Protein AF-A0AAQ3LCR3-F1 (afdb_monomer_lite)

Foldseek 3Di:
DDDDPVVVVVVVVVVVVVVVVVVVVVVVVVVVVVVVVVVVVVVVVVVVVVVVVVVVVVVVVVVVVVVVVVVVVVCVVDVVVVVVCCCVPVVDDPPPDDDDDDDDD

pLDDT: mean 73.18, std 14.35, range [48.88, 97.19]

Organism: NCBI:txid3080537

Secondary structure (DSSP, 8-state):
-PPPTHHHHHHHHHHHHHHHHHHHHHHHHHHHHHHHHHHHHHHHHHHHHHHHHHHHHHHHHHHHHHHHHHHHHHHHH-HHHHHHHHHHHT----TT---------

Sequence (105 aa):
MDIPETSRINQRTIYRAVLGVLAFIFIGVCILFAIALSNTWREYQAFEDREATYRQKLADLRAEKAQREAYLRKLLDDPEFLDRVVRERLGYSREDEIIFKFESD

Radius of gyration: 41.33 Å; chains: 1; bounding box: 51×49×126 Å

Structure (mmCIF, N/CA/C/O backbone):
data_AF-A0AAQ3LCR3-F1
#
_entry.id   AF-A0AAQ3LCR3-F1
#
loop_
_atom_site.group_PDB
_atom_site.id
_atom_site.type_symbol
_atom_site.label_atom_id
_atom_site.label_alt_id
_atom_site.label_comp_id
_atom_site.label_asym_id
_atom_site.label_entity_id
_atom_site.label_seq_id
_atom_site.pdbx_PDB_ins_code
_atom_site.Cartn_x
_atom_site.Cartn_y
_atom_site.Cartn_z
_atom_site.occupancy
_atom_site.B_iso_or_equiv
_atom_site.auth_seq_id
_atom_site.auth_comp_id
_atom_site.auth_asym_id
_atom_site.auth_atom_id
_atom_site.pdbx_PDB_model_num
ATOM 1 N N . MET A 1 1 ? 23.092 19.870 -69.780 1.00 54.75 1 MET A N 1
ATOM 2 C CA . MET A 1 1 ? 24.041 19.631 -68.676 1.00 54.75 1 MET A CA 1
ATOM 3 C C . MET A 1 1 ? 23.385 18.599 -67.783 1.00 54.75 1 MET A C 1
ATOM 5 O O . MET A 1 1 ? 22.450 18.938 -67.071 1.00 54.75 1 MET A O 1
ATOM 9 N N . ASP A 1 2 ? 23.743 17.332 -67.987 1.00 58.88 2 ASP A N 1
ATOM 10 C CA . ASP A 1 2 ? 23.114 16.184 -67.329 1.00 58.88 2 ASP A CA 1
ATOM 11 C C . ASP A 1 2 ? 23.527 16.141 -65.856 1.00 58.88 2 ASP A C 1
ATOM 13 O O . ASP A 1 2 ? 24.714 16.223 -65.534 1.00 58.88 2 ASP A O 1
ATOM 17 N N . ILE A 1 3 ? 22.547 16.075 -64.957 1.00 67.00 3 ILE A N 1
ATOM 18 C CA . ILE A 1 3 ? 22.791 15.993 -63.516 1.00 67.00 3 ILE A CA 1
ATOM 19 C C . ILE A 1 3 ? 22.988 14.507 -63.191 1.00 67.00 3 ILE A C 1
ATOM 21 O O . ILE A 1 3 ? 22.098 13.712 -63.496 1.00 67.00 3 ILE A O 1
ATOM 25 N N . PRO A 1 4 ? 24.115 14.099 -62.582 1.00 60.91 4 PRO A N 1
ATOM 26 C CA . PRO A 1 4 ? 24.448 12.688 -62.445 1.00 60.91 4 PRO A CA 1
ATOM 27 C C . PRO A 1 4 ? 23.416 11.923 -61.600 1.00 60.91 4 PRO A C 1
ATOM 29 O O . PRO A 1 4 ? 23.032 12.318 -60.493 1.00 60.91 4 PRO A O 1
ATOM 32 N N . GLU A 1 5 ? 23.010 10.773 -62.139 1.00 61.88 5 GLU A N 1
ATOM 33 C CA . GLU A 1 5 ? 21.994 9.836 -61.635 1.00 61.88 5 GLU A CA 1
ATOM 34 C C . GLU A 1 5 ? 22.304 9.272 -60.228 1.00 61.88 5 GLU A C 1
ATOM 36 O O . GLU A 1 5 ? 21.427 8.778 -59.516 1.00 61.88 5 GLU A O 1
ATOM 41 N N . THR A 1 6 ? 23.551 9.427 -59.777 1.00 61.53 6 THR A N 1
ATOM 42 C CA . THR A 1 6 ? 24.079 8.958 -58.487 1.00 61.53 6 THR A CA 1
ATOM 43 C C . THR A 1 6 ? 23.422 9.625 -57.273 1.00 61.53 6 THR A C 1
ATOM 45 O O . THR A 1 6 ? 23.329 9.017 -56.205 1.00 61.53 6 THR A O 1
ATOM 48 N N . SER A 1 7 ? 22.892 10.843 -57.428 1.00 60.62 7 SER A N 1
ATOM 49 C CA . SER A 1 7 ? 22.202 11.562 -56.346 1.00 60.62 7 SER A CA 1
ATOM 50 C C . SER A 1 7 ? 20.855 10.929 -55.958 1.00 60.62 7 SER A C 1
ATOM 52 O O . SER A 1 7 ? 20.482 10.941 -54.782 1.00 60.62 7 SER A O 1
ATOM 54 N N . ARG A 1 8 ? 20.142 10.306 -56.910 1.00 59.97 8 ARG A N 1
ATOM 55 C CA . ARG A 1 8 ? 18.807 9.712 -56.686 1.00 59.97 8 ARG A CA 1
ATOM 56 C C . ARG A 1 8 ? 18.874 8.387 -55.924 1.00 59.97 8 ARG A C 1
ATOM 58 O O . ARG A 1 8 ? 17.980 8.086 -55.130 1.00 59.97 8 ARG A O 1
ATOM 65 N N . ILE A 1 9 ? 19.936 7.606 -56.144 1.00 65.12 9 ILE A N 1
ATOM 66 C CA . ILE A 1 9 ? 20.162 6.320 -55.463 1.00 65.12 9 ILE A CA 1
ATOM 67 C C . ILE A 1 9 ? 20.484 6.560 -53.981 1.00 65.12 9 ILE A C 1
ATOM 69 O O . ILE A 1 9 ? 19.871 5.937 -53.112 1.00 65.12 9 ILE A O 1
ATOM 73 N N . ASN A 1 10 ? 21.350 7.533 -53.676 1.00 69.56 10 ASN A N 1
ATOM 74 C CA . ASN A 1 10 ? 21.676 7.890 -52.293 1.00 69.56 10 ASN A CA 1
ATOM 75 C C . ASN A 1 10 ? 20.487 8.501 -51.546 1.00 69.56 10 ASN A C 1
ATOM 77 O O . ASN A 1 10 ? 20.278 8.162 -50.384 1.00 69.56 10 ASN A O 1
ATOM 81 N N . GLN A 1 11 ? 19.650 9.315 -52.201 1.00 77.62 11 GLN A N 1
ATOM 82 C CA . GLN A 1 11 ? 18.438 9.851 -51.571 1.00 77.62 11 GLN A CA 1
ATOM 83 C C . GLN A 1 11 ? 17.501 8.744 -51.079 1.00 77.62 11 GLN A C 1
ATOM 85 O O . GLN A 1 11 ? 17.078 8.770 -49.926 1.00 77.62 11 GLN A O 1
ATOM 90 N N . ARG A 1 12 ? 17.204 7.734 -51.908 1.00 79.62 12 ARG A N 1
ATOM 91 C CA . ARG A 1 12 ? 16.331 6.618 -51.499 1.00 79.62 12 ARG A CA 1
ATOM 92 C C . ARG A 1 12 ? 16.906 5.830 -50.324 1.00 79.62 12 ARG A C 1
ATOM 94 O O . ARG A 1 12 ? 16.154 5.451 -49.428 1.00 79.62 12 ARG A O 1
ATOM 101 N N . THR A 1 13 ? 18.215 5.603 -50.306 1.00 83.06 13 THR A N 1
ATOM 102 C CA . THR A 1 13 ? 18.889 4.906 -49.202 1.00 83.06 13 THR A CA 1
ATOM 103 C C . THR A 1 13 ? 18.864 5.735 -47.916 1.00 83.06 13 THR A C 1
ATOM 105 O O . THR A 1 13 ? 18.552 5.195 -46.857 1.00 83.06 13 THR A O 1
ATOM 108 N N . ILE A 1 14 ? 19.081 7.051 -48.009 1.00 85.62 14 ILE A N 1
ATOM 109 C CA . ILE A 1 14 ? 18.993 7.980 -46.872 1.00 85.62 14 ILE A CA 1
ATOM 110 C C . ILE A 1 14 ? 17.571 8.008 -46.303 1.00 85.62 14 ILE A C 1
ATOM 112 O O . ILE A 1 14 ? 17.406 7.859 -45.097 1.00 85.62 14 ILE A O 1
ATOM 116 N N . TYR A 1 15 ? 16.534 8.113 -47.140 1.00 90.38 15 TYR A N 1
ATOM 117 C CA . TYR A 1 15 ? 15.146 8.083 -46.662 1.00 90.38 15 TYR A CA 1
ATOM 118 C C . TYR A 1 15 ? 14.802 6.772 -45.956 1.00 90.38 15 TYR A C 1
ATOM 120 O O . TYR A 1 15 ? 14.162 6.795 -44.909 1.00 90.38 15 TYR A O 1
ATOM 128 N N . ARG A 1 16 ? 15.252 5.628 -46.485 1.00 89.94 16 ARG A N 1
ATOM 129 C CA . ARG A 1 16 ? 15.033 4.321 -45.844 1.00 89.94 16 ARG A CA 1
ATOM 130 C C . ARG A 1 16 ? 15.765 4.212 -44.507 1.00 89.94 16 ARG A C 1
ATOM 132 O O . ARG A 1 16 ? 15.196 3.677 -43.562 1.00 89.94 16 ARG A O 1
ATOM 139 N N . ALA A 1 17 ? 16.977 4.756 -44.411 1.00 90.31 17 ALA A N 1
ATOM 140 C CA . ALA A 1 17 ? 17.729 4.804 -43.162 1.00 90.31 17 ALA A CA 1
ATOM 141 C C . ALA A 1 17 ? 17.047 5.706 -42.119 1.00 90.31 17 ALA A C 1
ATOM 143 O O . ALA A 1 17 ? 16.828 5.276 -40.991 1.00 90.31 17 ALA A O 1
ATOM 144 N N . VAL A 1 18 ? 16.634 6.918 -42.506 1.00 93.56 18 VAL A N 1
ATOM 145 C CA . VAL A 1 18 ? 15.919 7.857 -41.623 1.00 93.56 18 VAL A CA 1
ATOM 146 C C . VAL A 1 18 ? 14.594 7.263 -41.148 1.00 93.56 18 VAL A C 1
ATOM 148 O O . VAL A 1 18 ? 14.280 7.336 -39.964 1.00 93.56 18 VAL A O 1
ATOM 151 N N . LEU A 1 19 ? 13.838 6.624 -42.043 1.00 94.00 19 LEU A N 1
ATOM 152 C CA . LEU A 1 19 ? 12.565 5.993 -41.701 1.00 94.00 19 LEU A CA 1
ATOM 153 C C . LEU A 1 19 ? 12.7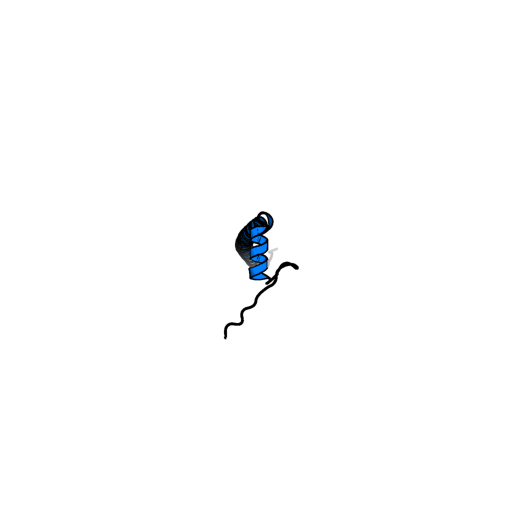59 4.790 -40.766 1.00 94.00 19 LEU A C 1
ATOM 155 O O . LEU A 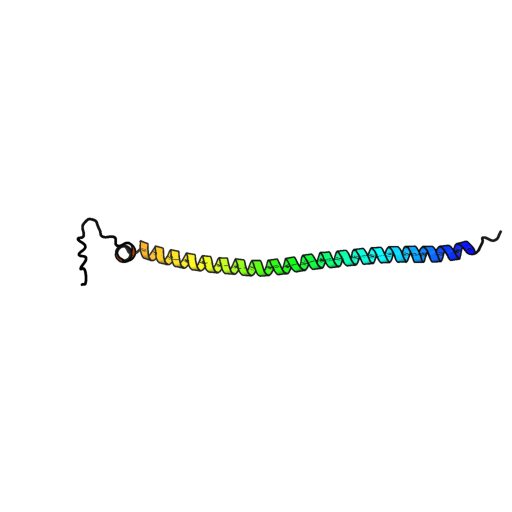1 19 ? 11.970 4.606 -39.843 1.00 94.00 19 LEU A O 1
ATOM 159 N N . GLY A 1 20 ? 13.836 4.020 -40.948 1.00 95.12 20 GLY A N 1
ATOM 160 C CA . GLY A 1 20 ? 14.220 2.943 -40.035 1.00 95.12 20 GLY A CA 1
ATOM 161 C C . GLY A 1 20 ? 14.578 3.451 -38.635 1.00 95.12 20 GLY A C 1
ATOM 162 O O . GLY A 1 20 ? 14.094 2.906 -37.646 1.00 95.12 20 GLY A O 1
ATOM 163 N N . VAL A 1 21 ? 15.360 4.531 -38.541 1.00 95.19 21 VAL A N 1
ATOM 164 C CA . VAL A 1 21 ? 15.707 5.163 -37.256 1.00 95.19 21 VAL A CA 1
ATOM 165 C C . VAL A 1 21 ? 14.464 5.726 -36.567 1.00 95.19 21 VAL A C 1
ATOM 167 O O . VAL A 1 21 ? 14.272 5.505 -35.374 1.00 95.19 21 VAL A O 1
ATOM 170 N N . LEU A 1 22 ? 13.584 6.401 -37.311 1.00 95.62 22 LEU A N 1
ATOM 171 C CA . LEU A 1 22 ? 12.341 6.944 -36.765 1.00 95.62 22 LEU A CA 1
ATOM 172 C C . LEU A 1 22 ? 11.423 5.828 -36.244 1.00 95.62 22 LEU A C 1
ATOM 174 O O . LEU A 1 22 ? 10.888 5.940 -35.144 1.00 95.62 22 LEU A O 1
ATOM 178 N N . ALA A 1 23 ? 11.282 4.736 -37.001 1.00 96.00 23 ALA A N 1
ATOM 179 C CA . ALA A 1 23 ? 10.507 3.571 -36.584 1.00 96.00 23 ALA A CA 1
ATOM 180 C C . ALA A 1 23 ? 11.098 2.920 -35.326 1.00 96.00 23 ALA A C 1
ATOM 182 O O . ALA A 1 23 ? 10.354 2.565 -34.417 1.00 96.00 23 ALA A O 1
ATOM 183 N N . PHE A 1 24 ? 12.425 2.818 -35.233 1.00 96.81 24 PHE A N 1
ATOM 184 C CA . PHE A 1 24 ? 13.097 2.284 -34.050 1.00 96.81 24 PHE A CA 1
ATOM 185 C C . PHE A 1 24 ? 12.834 3.138 -32.802 1.00 96.81 24 PHE A C 1
ATOM 187 O O . PHE A 1 24 ? 12.462 2.607 -31.756 1.00 96.81 24 PHE A O 1
ATOM 194 N N . ILE A 1 25 ? 12.953 4.464 -32.923 1.00 96.50 25 ILE A N 1
ATOM 195 C CA . ILE A 1 25 ? 12.640 5.398 -31.832 1.00 96.50 25 ILE A CA 1
ATOM 196 C C . ILE A 1 25 ? 11.166 5.277 -31.436 1.00 96.50 25 ILE A C 1
ATOM 198 O O . ILE A 1 25 ? 10.855 5.186 -30.250 1.00 96.50 25 ILE A O 1
ATOM 202 N N . PHE A 1 26 ? 10.261 5.226 -32.415 1.00 96.81 26 PHE A N 1
ATOM 203 C CA . PHE A 1 26 ? 8.826 5.099 -32.173 1.00 96.81 26 PHE A CA 1
ATOM 204 C C . PHE A 1 26 ? 8.482 3.809 -31.418 1.00 96.81 26 PHE A C 1
ATOM 206 O O . PHE A 1 26 ? 7.770 3.852 -30.418 1.00 96.81 26 PHE A O 1
ATOM 213 N N . ILE A 1 27 ? 9.058 2.675 -31.830 1.00 97.19 27 ILE A N 1
ATOM 214 C CA . ILE A 1 27 ? 8.903 1.392 -31.134 1.00 97.19 27 ILE A CA 1
ATOM 215 C C . ILE A 1 27 ? 9.430 1.495 -29.699 1.00 97.19 27 ILE A C 1
ATOM 217 O O . ILE A 1 27 ? 8.755 1.049 -28.772 1.00 97.19 27 ILE A O 1
ATOM 221 N N . GLY A 1 28 ? 10.590 2.125 -29.495 1.00 96.44 28 GLY A N 1
ATOM 222 C CA . GLY A 1 28 ? 11.147 2.356 -28.161 1.00 96.44 28 GLY A CA 1
ATOM 223 C C . GLY A 1 28 ? 10.196 3.139 -27.252 1.00 96.44 28 GLY A C 1
ATOM 224 O O . GLY A 1 28 ? 9.949 2.729 -26.118 1.00 96.44 28 GLY A O 1
ATOM 225 N N . VAL A 1 29 ? 9.594 4.217 -27.762 1.00 96.19 29 VAL A N 1
ATOM 226 C CA . VAL A 1 29 ? 8.601 5.013 -27.021 1.00 96.19 29 VAL A CA 1
ATOM 227 C C . VAL A 1 29 ? 7.351 4.190 -26.708 1.00 96.19 29 VAL A C 1
ATOM 229 O O . VAL A 1 29 ? 6.883 4.217 -25.571 1.00 96.19 29 VAL A O 1
ATOM 232 N N . CYS A 1 30 ? 6.834 3.414 -27.665 1.00 95.62 30 CYS A N 1
ATOM 233 C CA . CYS A 1 30 ? 5.683 2.538 -27.435 1.00 95.62 30 CYS A CA 1
ATOM 234 C C . CYS A 1 30 ? 5.955 1.493 -26.344 1.00 95.62 30 CYS A C 1
ATOM 236 O O . CYS A 1 30 ? 5.088 1.256 -25.504 1.00 95.62 30 CYS A O 1
ATOM 238 N N . ILE A 1 31 ? 7.152 0.898 -26.320 1.00 95.19 31 ILE A N 1
ATOM 239 C CA . ILE A 1 31 ? 7.547 -0.072 -25.290 1.00 95.19 31 ILE A CA 1
ATOM 240 C C . ILE A 1 31 ? 7.603 0.600 -23.916 1.00 95.19 31 ILE A C 1
ATOM 242 O O . ILE A 1 31 ? 7.019 0.085 -22.963 1.00 95.19 31 ILE A O 1
ATOM 246 N N . LEU A 1 32 ? 8.252 1.764 -23.805 1.00 92.75 32 LEU A N 1
ATOM 247 C CA . LEU A 1 32 ? 8.307 2.510 -22.544 1.00 92.75 32 LEU A CA 1
ATOM 248 C C . LEU A 1 32 ? 6.906 2.885 -22.046 1.00 92.75 32 LEU A C 1
ATOM 250 O O . LEU A 1 32 ? 6.614 2.740 -20.860 1.00 92.75 32 LEU A O 1
ATOM 254 N N . PHE A 1 33 ? 6.026 3.308 -22.953 1.00 92.19 33 PHE A N 1
ATOM 255 C CA . PHE A 1 33 ? 4.646 3.652 -22.626 1.00 92.19 33 PHE A CA 1
ATOM 256 C C . PHE A 1 33 ? 3.842 2.431 -22.155 1.00 92.19 33 PHE A C 1
ATOM 258 O O . PHE A 1 33 ? 3.115 2.518 -21.168 1.00 92.19 33 PHE A O 1
ATOM 265 N N . ALA A 1 34 ? 4.016 1.275 -22.803 1.00 88.31 34 ALA A N 1
ATOM 266 C CA . ALA A 1 34 ? 3.384 0.021 -22.394 1.00 88.31 34 ALA A CA 1
ATOM 267 C C . ALA A 1 34 ? 3.851 -0.439 -21.001 1.00 88.31 34 ALA A C 1
ATOM 269 O O . ALA A 1 34 ? 3.029 -0.850 -20.182 1.00 88.31 34 ALA A O 1
ATOM 270 N N . ILE A 1 35 ? 5.150 -0.317 -20.703 1.00 87.56 35 ILE A N 1
ATOM 271 C CA . ILE A 1 35 ? 5.709 -0.620 -19.377 1.00 87.56 35 ILE A CA 1
ATOM 272 C C . ILE A 1 35 ? 5.132 0.330 -18.321 1.00 87.56 35 ILE A C 1
ATOM 274 O O . ILE A 1 35 ? 4.698 -0.127 -17.264 1.00 87.56 35 ILE A O 1
ATOM 278 N N . ALA A 1 36 ? 5.085 1.634 -18.609 1.00 84.88 36 ALA A N 1
ATOM 279 C CA . ALA A 1 36 ? 4.539 2.635 -17.695 1.00 84.88 36 ALA A CA 1
ATOM 280 C C . ALA A 1 36 ? 3.063 2.359 -17.369 1.00 84.88 36 ALA A C 1
ATOM 282 O O . ALA A 1 36 ? 2.705 2.291 -16.193 1.00 84.88 36 ALA A O 1
ATOM 283 N N . LEU A 1 37 ? 2.232 2.102 -18.389 1.00 80.81 37 LEU A N 1
ATOM 284 C CA . LEU A 1 37 ? 0.829 1.721 -18.195 1.00 80.81 37 LEU A CA 1
ATOM 285 C C . LEU A 1 37 ? 0.706 0.448 -17.359 1.00 80.81 37 LEU A C 1
ATOM 287 O O . LEU A 1 37 ? -0.060 0.416 -16.399 1.00 80.81 37 LEU A O 1
ATOM 291 N N . SER A 1 38 ? 1.471 -0.596 -17.686 1.00 74.81 38 SER A N 1
ATOM 292 C CA . SER A 1 38 ? 1.424 -1.855 -16.939 1.00 74.81 38 SER A CA 1
ATOM 293 C C . SER A 1 38 ? 1.795 -1.670 -15.466 1.00 74.81 38 SER A C 1
ATOM 295 O O . SER A 1 38 ? 1.258 -2.381 -14.615 1.00 74.81 38 SER A O 1
ATOM 297 N N . ASN A 1 39 ? 2.691 -0.733 -15.151 1.00 70.69 39 ASN A N 1
ATOM 298 C CA . ASN A 1 39 ? 3.062 -0.434 -13.774 1.00 70.69 39 ASN A CA 1
ATOM 299 C C . ASN A 1 39 ? 1.916 0.266 -13.021 1.00 70.69 39 ASN A C 1
ATOM 301 O O . ASN A 1 39 ? 1.620 -0.100 -11.888 1.00 70.69 39 ASN A O 1
ATOM 305 N N . THR A 1 40 ? 1.201 1.186 -13.679 1.00 64.25 40 THR A N 1
ATOM 306 C CA . THR A 1 40 ? 0.021 1.867 -13.113 1.00 64.25 40 THR A CA 1
ATOM 307 C C . THR A 1 40 ? -1.150 0.909 -12.861 1.00 64.25 40 THR A C 1
ATOM 309 O O . THR A 1 40 ? -1.836 1.024 -11.848 1.00 64.25 40 THR A O 1
ATOM 312 N N . TRP A 1 41 ? -1.358 -0.088 -13.727 1.00 60.22 41 TRP A N 1
ATOM 313 C CA . TRP A 1 41 ? -2.414 -1.095 -13.534 1.00 60.22 41 TRP A CA 1
ATOM 314 C C . TRP A 1 41 ? -2.163 -2.013 -12.330 1.00 60.22 41 TRP A C 1
ATOM 316 O O . TRP A 1 41 ? -3.108 -2.386 -11.635 1.00 60.22 41 TRP A O 1
ATOM 326 N N . ARG A 1 42 ? -0.896 -2.338 -12.034 1.00 60.38 42 ARG A N 1
ATOM 327 C CA . ARG A 1 42 ? -0.532 -3.115 -10.833 1.00 60.38 42 ARG A CA 1
ATOM 328 C C . ARG A 1 42 ? -0.821 -2.353 -9.545 1.00 60.38 42 ARG A C 1
ATOM 330 O O . ARG A 1 42 ? -1.172 -2.959 -8.537 1.00 60.38 42 ARG A O 1
ATOM 337 N N . GLU A 1 43 ? -0.679 -1.036 -9.582 1.00 58.66 43 GLU A N 1
ATOM 338 C CA . GLU A 1 43 ? -0.946 -0.186 -8.429 1.00 58.66 43 GLU A CA 1
ATOM 339 C C . GLU A 1 43 ? -2.453 -0.092 -8.149 1.00 58.66 43 GLU A C 1
ATOM 341 O O . GLU A 1 43 ? -2.860 -0.130 -6.992 1.00 58.66 43 GLU A O 1
ATOM 346 N N . TYR A 1 44 ? -3.289 -0.120 -9.192 1.00 59.66 44 TYR A N 1
ATOM 347 C CA . TYR A 1 44 ? -4.749 -0.088 -9.058 1.00 59.66 44 TYR A CA 1
ATOM 348 C C . TYR A 1 44 ? -5.319 -1.326 -8.344 1.00 59.66 44 TYR A C 1
ATOM 350 O O . TYR A 1 44 ? -6.090 -1.188 -7.397 1.00 59.66 44 TYR A O 1
ATOM 358 N N . GLN A 1 45 ? -4.873 -2.533 -8.716 1.00 59.88 45 GLN A N 1
ATOM 359 C CA . GLN A 1 45 ? -5.299 -3.768 -8.033 1.00 59.88 45 GLN A CA 1
ATOM 360 C C . GLN A 1 45 ? -4.847 -3.804 -6.567 1.00 59.88 45 GLN A C 1
ATOM 362 O O . GLN A 1 45 ? -5.593 -4.229 -5.689 1.00 59.88 45 GLN A O 1
ATOM 367 N N . ALA A 1 46 ? -3.651 -3.284 -6.274 1.00 61.16 46 ALA A N 1
ATOM 368 C CA . ALA A 1 46 ? -3.155 -3.208 -4.905 1.00 61.16 46 ALA A CA 1
ATOM 369 C C . ALA A 1 46 ? -3.935 -2.208 -4.030 1.00 61.16 46 ALA A C 1
ATOM 371 O O . ALA A 1 46 ? -3.937 -2.354 -2.807 1.00 61.16 46 ALA A O 1
ATOM 372 N N . PHE A 1 47 ? -4.578 -1.193 -4.616 1.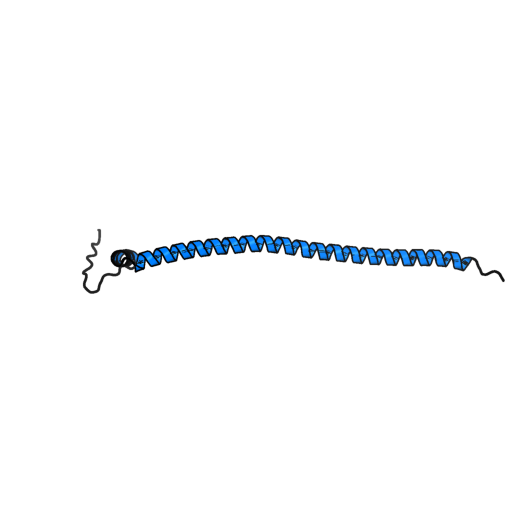00 61.09 47 PHE A N 1
ATOM 373 C CA . PHE A 1 47 ? -5.420 -0.250 -3.877 1.00 61.09 47 PHE A CA 1
ATOM 374 C C . PHE A 1 47 ? -6.787 -0.841 -3.513 1.00 61.09 47 PHE A C 1
ATOM 376 O O . PHE A 1 47 ? -7.256 -0.619 -2.396 1.00 61.09 47 PHE A O 1
ATOM 383 N N . GLU A 1 48 ? -7.384 -1.643 -4.394 1.00 63.22 48 GLU A N 1
ATOM 384 C CA . GLU A 1 48 ? -8.716 -2.224 -4.183 1.00 63.22 48 GLU A CA 1
ATOM 385 C C . GLU A 1 48 ? -8.708 -3.318 -3.098 1.00 63.22 48 GLU A C 1
ATOM 387 O O . GLU A 1 48 ? -9.523 -3.292 -2.170 1.00 63.22 48 GLU A O 1
ATOM 392 N N . ASP A 1 49 ? -7.691 -4.188 -3.104 1.00 65.81 49 ASP A N 1
ATOM 393 C CA . ASP A 1 49 ? -7.500 -5.204 -2.056 1.00 65.81 49 ASP A CA 1
ATOM 394 C C . ASP A 1 49 ? -7.235 -4.577 -0.676 1.00 65.81 49 ASP A C 1
ATOM 396 O O . ASP A 1 49 ? -7.690 -5.067 0.370 1.00 65.81 49 ASP A O 1
ATOM 400 N N . ARG A 1 50 ? -6.516 -3.447 -0.652 1.00 67.50 50 ARG A N 1
ATOM 401 C CA . ARG A 1 50 ? -6.268 -2.691 0.581 1.00 67.50 50 ARG A CA 1
ATOM 402 C C . ARG A 1 50 ? -7.556 -2.072 1.101 1.00 67.50 50 ARG A C 1
ATOM 404 O O . ARG A 1 50 ? -7.826 -2.182 2.295 1.00 67.50 50 ARG A O 1
ATOM 411 N N . GLU A 1 51 ? -8.363 -1.462 0.238 1.00 73.06 51 GLU A N 1
ATOM 412 C CA . GLU A 1 51 ? -9.620 -0.836 0.646 1.00 73.06 51 GLU A CA 1
ATOM 413 C C . GLU A 1 51 ? -10.594 -1.855 1.255 1.00 73.06 51 GLU A C 1
ATOM 415 O O . GLU A 1 51 ? -11.148 -1.605 2.330 1.00 73.06 51 GLU A O 1
ATOM 420 N N . ALA A 1 52 ? -10.738 -3.033 0.641 1.00 75.56 52 ALA A N 1
ATOM 421 C CA . ALA A 1 52 ? -11.569 -4.112 1.176 1.00 75.56 52 ALA A CA 1
ATOM 422 C C . ALA A 1 52 ? -11.092 -4.568 2.567 1.00 75.56 52 ALA A C 1
ATOM 424 O O . ALA A 1 52 ? -11.888 -4.666 3.506 1.00 75.56 52 ALA A O 1
ATOM 425 N N . THR A 1 53 ? -9.779 -4.752 2.728 1.00 79.06 53 THR A N 1
ATOM 426 C CA . THR A 1 53 ? -9.171 -5.156 4.004 1.00 79.06 53 THR A CA 1
ATOM 427 C C . THR A 1 53 ? -9.372 -4.099 5.095 1.00 79.06 53 THR A C 1
ATOM 429 O O . THR A 1 53 ? -9.702 -4.426 6.237 1.00 79.06 53 THR A O 1
ATOM 432 N N . TYR A 1 54 ? -9.187 -2.816 4.772 1.00 76.50 54 TYR A N 1
ATOM 433 C CA . TYR A 1 54 ? -9.378 -1.733 5.737 1.00 76.50 54 TYR A CA 1
ATOM 434 C C . TYR A 1 54 ? -10.847 -1.557 6.124 1.00 76.50 54 TYR A C 1
ATOM 436 O O . TYR A 1 54 ? -11.131 -1.323 7.299 1.00 76.50 54 TYR A O 1
ATOM 444 N N . ARG A 1 55 ? -11.783 -1.719 5.180 1.00 76.62 55 ARG A N 1
ATOM 445 C CA . ARG A 1 55 ? -13.225 -1.678 5.463 1.00 76.62 55 ARG A CA 1
ATOM 446 C C . ARG A 1 55 ? -13.655 -2.810 6.396 1.00 76.62 55 ARG A C 1
ATOM 448 O O . ARG A 1 55 ? -14.393 -2.539 7.341 1.00 76.62 55 ARG A O 1
ATOM 455 N N . GLN A 1 56 ? -13.163 -4.031 6.181 1.00 84.75 56 GLN A N 1
ATOM 456 C CA . GLN A 1 56 ? -13.435 -5.163 7.076 1.00 84.75 56 GLN A CA 1
ATOM 457 C C . GLN A 1 56 ? -12.895 -4.910 8.485 1.00 84.75 56 GLN A C 1
ATOM 459 O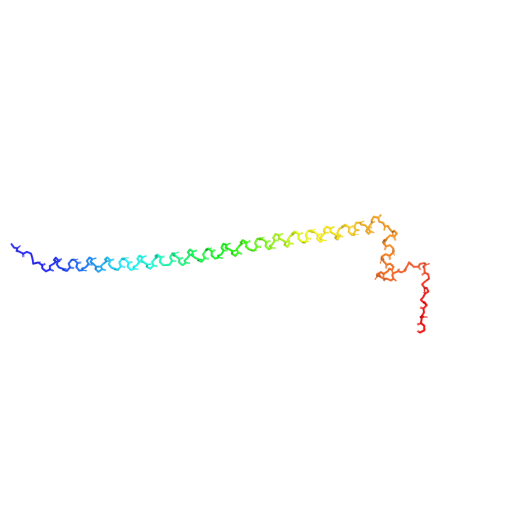 O . GLN A 1 56 ? -13.657 -4.960 9.445 1.00 84.75 56 GLN A O 1
ATOM 464 N N . LYS A 1 57 ? -11.629 -4.489 8.611 1.00 84.69 57 LYS A N 1
ATOM 465 C CA . LYS A 1 57 ? -11.047 -4.140 9.918 1.00 84.69 57 LYS A CA 1
ATOM 466 C C . LYS A 1 57 ? -11.845 -3.056 10.645 1.00 84.69 57 LYS A C 1
ATOM 468 O O . LYS A 1 57 ? -12.037 -3.132 11.853 1.00 84.69 57 LYS A O 1
ATOM 473 N N . LEU A 1 58 ? -12.332 -2.045 9.925 1.00 87.44 58 LEU A N 1
ATOM 474 C CA . LEU A 1 58 ? -13.174 -0.992 10.499 1.00 87.44 58 LEU A CA 1
ATOM 475 C C . LEU A 1 58 ? -14.517 -1.521 11.010 1.00 87.44 58 LEU A C 1
ATOM 477 O O . LEU A 1 58 ? -15.005 -1.041 12.035 1.00 87.44 58 LEU A O 1
ATOM 481 N N . ALA A 1 59 ? -15.122 -2.473 10.301 1.00 89.50 59 ALA A N 1
ATOM 482 C CA . ALA A 1 59 ? -16.356 -3.117 10.732 1.00 89.50 59 ALA A CA 1
ATOM 483 C C . ALA A 1 59 ? -16.127 -3.954 12.000 1.00 89.50 59 ALA A C 1
ATOM 485 O O . ALA A 1 59 ? -16.867 -3.788 12.971 1.00 89.50 59 ALA A O 1
ATOM 486 N N . ASP A 1 60 ? -15.059 -4.751 12.029 1.00 89.50 60 ASP A N 1
ATOM 487 C CA . ASP A 1 60 ? -14.712 -5.607 13.167 1.00 89.50 60 ASP A CA 1
ATOM 488 C C . ASP A 1 60 ? -14.417 -4.783 14.426 1.00 89.50 60 ASP A C 1
ATOM 490 O O . ASP A 1 60 ? -14.994 -5.029 15.486 1.00 89.50 60 ASP A O 1
ATOM 494 N N . LEU A 1 61 ? -13.601 -3.727 14.305 1.00 86.75 61 LEU A N 1
ATOM 495 C CA . LEU A 1 61 ? -13.292 -2.838 15.430 1.00 86.75 61 LEU A CA 1
ATOM 496 C C . LEU A 1 61 ? -14.539 -2.118 15.958 1.00 86.75 61 LEU A C 1
ATOM 498 O O . LEU A 1 61 ? -14.669 -1.902 17.163 1.00 86.75 61 LEU A O 1
ATOM 502 N N . ARG A 1 62 ? -15.471 -1.730 15.077 1.00 84.81 62 ARG A N 1
ATOM 503 C CA . ARG A 1 62 ? -16.741 -1.122 15.503 1.00 84.81 62 ARG A CA 1
ATOM 504 C C . ARG A 1 62 ? -17.626 -2.120 16.236 1.00 84.81 62 ARG A C 1
ATOM 506 O O . ARG A 1 62 ? -18.225 -1.744 17.241 1.00 84.81 62 ARG A O 1
ATOM 513 N N . ALA A 1 63 ? -17.694 -3.363 15.765 1.00 89.00 63 ALA A N 1
ATOM 514 C CA . ALA A 1 63 ? -18.450 -4.418 16.426 1.00 89.00 63 ALA A CA 1
ATOM 515 C C . ALA A 1 63 ? -17.872 -4.725 17.816 1.00 89.00 63 ALA A C 1
ATOM 517 O O . ALA A 1 63 ? -18.615 -4.766 18.797 1.00 89.00 63 ALA A O 1
ATOM 518 N N . GLU A 1 64 ? -16.548 -4.846 17.926 1.00 85.81 64 GLU A N 1
ATOM 519 C CA . GLU A 1 64 ? -15.869 -5.073 19.203 1.00 85.81 64 GLU A CA 1
ATOM 520 C C . GLU A 1 64 ? -16.076 -3.900 20.170 1.00 85.81 64 GLU A C 1
ATOM 522 O O . GLU A 1 64 ? -16.385 -4.097 21.349 1.00 85.81 64 GLU A O 1
ATOM 527 N N . LYS A 1 65 ? -15.977 -2.661 19.673 1.00 85.88 65 LYS A N 1
ATOM 528 C CA . LYS A 1 65 ? -16.248 -1.467 20.476 1.00 85.88 65 LYS A CA 1
ATOM 529 C C . LYS A 1 65 ? -17.686 -1.460 20.997 1.00 85.88 65 LYS A C 1
ATOM 531 O O . LYS A 1 65 ? -17.885 -1.242 22.188 1.00 85.88 65 LYS A O 1
ATOM 536 N N . ALA A 1 66 ? -18.668 -1.744 20.142 1.00 86.50 66 ALA A N 1
ATOM 537 C CA . ALA A 1 66 ? -20.073 -1.800 20.539 1.00 86.50 66 ALA A CA 1
ATOM 538 C C . ALA A 1 66 ? -20.330 -2.885 21.599 1.00 86.50 66 ALA A C 1
ATOM 540 O O . ALA A 1 66 ? -21.075 -2.653 22.550 1.00 86.50 66 ALA A O 1
ATOM 541 N N . GLN A 1 67 ? -19.676 -4.047 21.488 1.00 81.00 67 GLN A N 1
ATOM 542 C CA . GLN A 1 67 ? -19.761 -5.101 22.504 1.00 81.00 67 GLN A CA 1
ATOM 543 C C . GLN A 1 67 ? -19.169 -4.658 23.847 1.00 81.00 67 GLN A C 1
ATOM 545 O O . GLN A 1 67 ? -19.793 -4.865 24.889 1.00 81.00 67 GLN A O 1
ATOM 550 N N . ARG A 1 68 ? -17.995 -4.014 23.835 1.00 76.06 68 ARG A N 1
ATOM 551 C CA . ARG A 1 68 ? -17.354 -3.495 25.052 1.00 76.06 68 ARG A CA 1
ATOM 552 C C . ARG A 1 68 ? -18.178 -2.385 25.700 1.00 76.06 68 ARG A C 1
ATOM 554 O O . ARG A 1 68 ? -18.345 -2.398 26.914 1.00 76.06 68 ARG A O 1
ATOM 561 N N . GLU A 1 69 ? -18.731 -1.461 24.916 1.00 79.75 69 GLU A N 1
ATOM 562 C CA . GLU A 1 69 ? -19.612 -0.400 25.420 1.00 79.75 69 GLU A CA 1
ATOM 563 C C . GLU A 1 69 ? -20.906 -0.969 26.008 1.00 79.75 69 GLU A C 1
ATOM 565 O O . GLU A 1 69 ? -21.322 -0.542 27.081 1.00 79.75 69 GLU A O 1
ATOM 570 N N . ALA A 1 70 ? -21.515 -1.972 25.370 1.00 78.62 70 ALA A N 1
ATOM 571 C CA . ALA A 1 70 ? -22.686 -2.653 25.917 1.00 78.62 70 ALA A CA 1
ATOM 572 C C . ALA A 1 70 ? -22.367 -3.393 27.229 1.00 78.62 70 ALA A C 1
ATOM 574 O O . ALA A 1 70 ? -23.182 -3.386 28.151 1.00 78.62 70 ALA A O 1
ATOM 575 N N . TYR A 1 71 ? -21.184 -4.004 27.331 1.00 72.56 71 TYR A N 1
ATOM 576 C CA . TYR A 1 71 ? -20.705 -4.637 28.560 1.00 72.56 71 TYR A CA 1
ATOM 577 C C . TYR A 1 71 ? -20.478 -3.612 29.681 1.00 72.56 71 TYR A C 1
ATOM 579 O O . TYR A 1 71 ? -20.982 -3.792 30.785 1.00 72.56 71 TYR A O 1
ATOM 587 N N . LEU A 1 72 ? -19.792 -2.505 29.383 1.00 71.88 72 LEU A N 1
ATOM 588 C CA . LEU A 1 72 ? -19.568 -1.394 30.315 1.00 71.88 72 LEU A CA 1
ATOM 589 C C . LEU A 1 72 ? -20.877 -0.758 30.779 1.00 71.88 72 LEU A C 1
ATOM 591 O O . LEU A 1 72 ? -21.033 -0.478 31.961 1.00 71.88 72 LEU A O 1
ATOM 595 N N . ARG A 1 73 ? -21.835 -0.567 29.871 1.00 70.38 73 ARG A N 1
ATOM 596 C CA . ARG A 1 73 ? -23.142 -0.000 30.206 1.00 70.38 73 ARG A CA 1
ATOM 597 C C . ARG A 1 73 ? -23.918 -0.897 31.165 1.00 70.38 73 ARG A C 1
ATOM 599 O O . ARG A 1 73 ? -24.440 -0.407 32.153 1.00 70.38 73 ARG A O 1
ATOM 606 N N . LYS A 1 74 ? -23.893 -2.216 30.946 1.00 67.44 74 LYS A N 1
ATOM 607 C CA . LYS A 1 74 ? -24.446 -3.188 31.903 1.00 67.44 74 LYS A CA 1
ATOM 608 C C . LYS A 1 74 ? -23.714 -3.184 33.247 1.00 67.44 74 LYS A C 1
ATOM 610 O O . LYS A 1 74 ? -24.354 -3.384 34.266 1.00 67.44 74 LYS A O 1
ATOM 615 N N . LEU A 1 75 ? -22.399 -2.954 33.251 1.00 62.91 75 LEU A N 1
ATOM 616 C CA . LEU A 1 75 ? -21.617 -2.825 34.484 1.00 62.91 75 LEU A CA 1
ATOM 617 C C . LEU A 1 75 ? -21.989 -1.575 35.293 1.00 62.91 75 LEU A C 1
ATOM 619 O O . LEU A 1 75 ? -21.948 -1.611 36.515 1.00 62.91 75 LEU A O 1
ATOM 623 N N . LEU A 1 76 ? -22.281 -0.465 34.612 1.00 62.53 76 LEU A N 1
ATOM 624 C CA . LEU A 1 76 ? -22.546 0.834 35.237 1.00 62.53 76 LEU A CA 1
ATOM 625 C C . LEU A 1 76 ? -24.004 0.998 35.677 1.00 62.53 76 LEU A C 1
ATOM 627 O O . LEU A 1 76 ? -24.256 1.662 36.678 1.00 62.53 76 LEU A O 1
ATOM 631 N N . ASP A 1 77 ? -24.946 0.403 34.944 1.00 64.38 77 ASP A N 1
ATOM 632 C CA . ASP A 1 77 ? -26.381 0.534 35.217 1.00 64.38 77 ASP A CA 1
ATOM 633 C C . ASP A 1 77 ? -26.874 -0.434 36.322 1.00 64.38 77 ASP A C 1
ATOM 635 O O . ASP A 1 77 ? -27.975 -0.247 36.839 1.00 64.38 77 ASP A O 1
ATOM 639 N N . ASP A 1 78 ? -26.076 -1.440 36.714 1.00 59.72 78 ASP A N 1
ATOM 640 C CA . ASP A 1 78 ? -26.407 -2.421 37.762 1.00 59.72 78 ASP A CA 1
ATOM 641 C C . ASP A 1 78 ? -25.320 -2.475 38.864 1.00 59.72 78 ASP A C 1
ATOM 643 O O . ASP A 1 78 ? -24.313 -3.184 38.730 1.00 59.72 78 ASP A O 1
ATOM 647 N N . PRO A 1 79 ? -25.499 -1.735 39.974 1.00 62.84 79 PRO A N 1
ATOM 648 C CA . PRO A 1 79 ? -24.532 -1.701 41.069 1.00 62.84 79 PRO A CA 1
ATOM 649 C C . PRO A 1 79 ? -24.370 -3.050 41.794 1.00 62.84 79 PRO A C 1
ATOM 651 O O . PRO A 1 79 ? -23.294 -3.308 42.335 1.00 62.84 79 PRO A O 1
ATOM 654 N N . GLU A 1 80 ? -25.369 -3.944 41.774 1.00 64.69 80 GLU A N 1
ATOM 655 C CA . GLU A 1 80 ? -25.232 -5.290 42.356 1.00 64.69 80 GLU A CA 1
ATOM 656 C C . GLU A 1 80 ? -24.368 -6.209 41.477 1.00 64.69 80 GLU A C 1
ATOM 658 O O . GLU A 1 80 ? -23.658 -7.089 41.978 1.00 64.69 80 GLU A O 1
ATOM 663 N N . PHE A 1 81 ? -24.394 -6.003 40.157 1.00 61.56 81 PHE A N 1
ATOM 664 C CA . PHE A 1 81 ? -23.531 -6.715 39.216 1.00 61.56 81 PHE A CA 1
ATOM 665 C C . PHE A 1 81 ? -22.077 -6.235 39.290 1.00 61.56 81 PHE A C 1
ATOM 667 O O . PHE A 1 81 ? -21.158 -7.059 39.250 1.00 61.56 81 PHE A O 1
ATOM 674 N N . LEU A 1 82 ? -21.856 -4.925 39.452 1.00 63.25 82 LEU A N 1
ATOM 675 C CA . LEU A 1 82 ? -20.527 -4.339 39.640 1.00 63.25 82 LEU A CA 1
ATOM 676 C C . LEU A 1 82 ? -19.821 -4.938 40.866 1.00 63.25 82 LEU A C 1
ATOM 678 O O . LEU A 1 82 ? -18.707 -5.447 40.736 1.00 63.25 82 LEU A O 1
ATOM 682 N N . ASP A 1 83 ? -20.490 -4.947 42.025 1.00 63.44 83 ASP A N 1
ATOM 683 C CA . ASP A 1 83 ? -19.937 -5.497 43.270 1.00 63.44 83 ASP A CA 1
ATOM 684 C C . ASP A 1 83 ? -19.610 -6.992 43.128 1.00 63.44 83 ASP A C 1
ATOM 686 O O . ASP A 1 83 ? -18.582 -7.454 43.626 1.00 63.44 83 ASP A O 1
ATOM 690 N N . ARG A 1 84 ? -20.418 -7.753 42.376 1.00 66.75 84 ARG A N 1
ATOM 691 C CA . ARG A 1 84 ? -20.165 -9.177 42.106 1.00 66.75 84 ARG A CA 1
ATOM 692 C C . ARG A 1 84 ? -18.933 -9.398 41.228 1.00 66.75 84 ARG A C 1
ATOM 694 O O . ARG A 1 84 ? -18.069 -10.192 41.588 1.00 66.75 84 ARG A O 1
ATOM 701 N N . VAL A 1 85 ? -18.819 -8.681 40.107 1.00 65.31 85 VAL A N 1
ATOM 702 C CA . VAL A 1 85 ? -17.683 -8.813 39.175 1.00 65.31 85 VAL A CA 1
ATOM 703 C C . VAL A 1 85 ? -16.382 -8.329 39.815 1.00 65.31 85 VAL A C 1
ATOM 705 O O . VAL A 1 85 ? -15.332 -8.939 39.615 1.00 65.31 85 VAL A O 1
ATOM 708 N N . VAL A 1 86 ? -16.436 -7.263 40.614 1.00 65.75 86 VAL A N 1
ATOM 709 C CA . VAL A 1 86 ? -15.292 -6.747 41.375 1.00 65.75 86 VAL A CA 1
ATOM 710 C C . VAL A 1 86 ? -14.848 -7.752 42.448 1.00 65.75 86 VAL A C 1
ATOM 712 O O . VAL A 1 86 ? -13.652 -8.029 42.564 1.00 65.75 86 VAL A O 1
ATOM 715 N N . ARG A 1 87 ? -15.785 -8.384 43.164 1.00 67.12 87 ARG A N 1
ATOM 716 C CA . ARG A 1 87 ? -15.482 -9.430 44.158 1.00 67.12 87 ARG A CA 1
ATOM 717 C C . ARG A 1 87 ? -14.857 -10.678 43.517 1.00 67.12 87 ARG A C 1
ATOM 719 O O . ARG A 1 87 ? -13.936 -11.259 44.082 1.00 67.12 87 ARG A O 1
ATOM 726 N N . GLU A 1 88 ? -15.290 -11.045 42.312 1.00 65.94 88 GLU A N 1
ATOM 727 C CA . GLU A 1 88 ? -14.838 -12.252 41.601 1.00 65.94 88 GLU A CA 1
ATOM 728 C C . GLU A 1 88 ? -13.524 -12.054 40.813 1.00 65.94 88 GLU A C 1
ATOM 730 O O . GLU A 1 88 ? -12.700 -12.965 40.743 1.00 65.94 88 GLU A O 1
ATOM 735 N N . ARG A 1 89 ? -13.291 -10.867 40.226 1.00 62.34 89 ARG A N 1
ATOM 736 C CA . ARG A 1 89 ? -12.102 -10.575 39.392 1.00 62.34 89 ARG A CA 1
ATOM 737 C C . ARG A 1 89 ? -10.982 -9.834 40.112 1.00 62.34 89 ARG A C 1
ATOM 739 O O . ARG A 1 89 ? -9.823 -10.044 39.766 1.00 62.34 89 ARG A O 1
ATOM 746 N N . LEU A 1 90 ? -11.309 -8.944 41.049 1.00 60.34 90 LEU A N 1
ATOM 747 C CA . LEU A 1 90 ? -10.329 -8.126 41.776 1.00 60.34 90 LEU A CA 1
ATOM 748 C C . LEU A 1 90 ? -10.094 -8.630 43.207 1.00 60.34 90 LEU A C 1
ATOM 750 O O . LEU A 1 90 ? -9.186 -8.137 43.869 1.00 60.34 90 LEU A O 1
ATOM 754 N N . GLY A 1 91 ? -10.890 -9.595 43.689 1.00 58.94 91 GLY A N 1
ATOM 755 C CA . GLY A 1 91 ? -10.815 -10.085 45.071 1.00 58.94 91 GLY A CA 1
ATOM 756 C C . GLY A 1 91 ? -11.110 -8.996 46.107 1.00 58.94 91 GLY A C 1
ATOM 757 O O . GLY A 1 91 ? -10.676 -9.102 47.251 1.00 58.94 91 GLY A O 1
ATOM 758 N N . TYR A 1 92 ? -11.790 -7.923 45.692 1.00 54.59 92 TYR A N 1
ATOM 759 C CA . TYR A 1 92 ? -12.036 -6.755 46.525 1.00 54.59 92 TYR A CA 1
ATOM 760 C C . TYR A 1 92 ? -13.174 -7.053 47.510 1.00 54.59 92 TYR A C 1
ATOM 762 O O . TYR A 1 92 ? -14.248 -7.513 47.117 1.00 54.59 92 TYR A O 1
ATOM 770 N N . SER A 1 93 ? -12.927 -6.778 48.786 1.00 54.88 93 SER A N 1
ATOM 771 C CA . SER A 1 93 ? -13.905 -6.822 49.874 1.00 54.88 93 SER A CA 1
ATOM 772 C C . SER A 1 93 ? -14.110 -5.401 50.370 1.00 54.88 93 SER A C 1
ATOM 774 O O . SER A 1 93 ? -13.142 -4.640 50.419 1.00 54.88 93 SER A O 1
ATOM 776 N N . ARG A 1 94 ? -15.348 -5.020 50.706 1.00 57.06 94 ARG A N 1
ATOM 777 C CA . ARG A 1 94 ? -15.584 -3.709 51.326 1.00 57.06 94 ARG A CA 1
ATOM 778 C C . ARG A 1 94 ? -14.840 -3.636 52.665 1.00 57.06 94 ARG A C 1
ATOM 780 O O . ARG A 1 94 ? -14.592 -4.669 53.289 1.00 57.06 94 ARG A O 1
ATOM 787 N N . GLU A 1 95 ? -14.466 -2.424 53.080 1.00 56.75 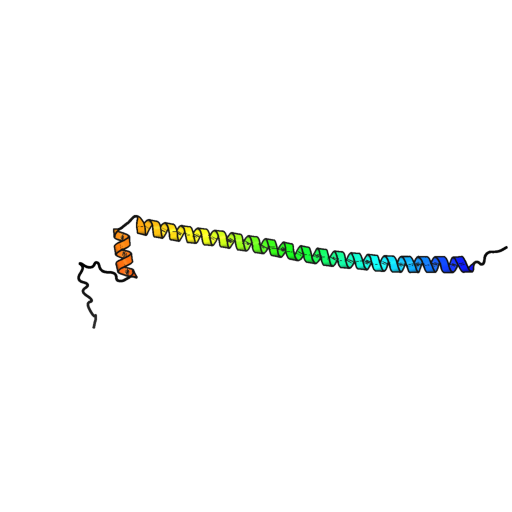95 GLU 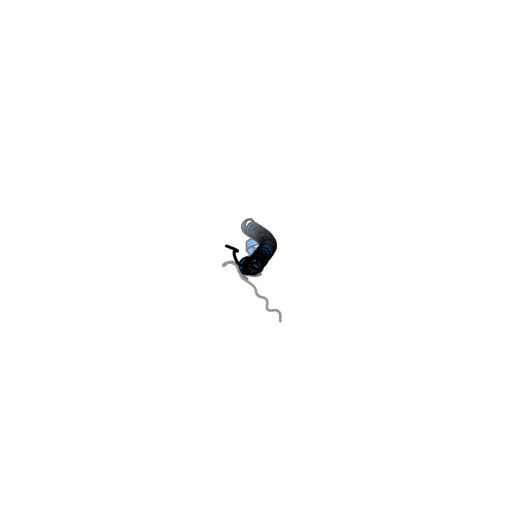A N 1
ATOM 788 C CA . GLU A 1 95 ? -13.665 -2.178 54.294 1.00 56.75 95 GLU A CA 1
ATOM 789 C C . GLU A 1 95 ? -14.325 -2.718 55.583 1.00 56.75 95 GLU A C 1
ATOM 791 O O . GLU A 1 95 ? -13.647 -2.938 56.582 1.00 56.75 95 GLU A O 1
ATOM 796 N N . ASP A 1 96 ? -15.632 -2.977 55.545 1.00 56.53 96 ASP A N 1
ATOM 797 C CA . ASP A 1 96 ? -16.491 -3.457 56.626 1.00 56.53 96 ASP A CA 1
ATOM 798 C C . ASP A 1 96 ? -16.839 -4.964 56.565 1.00 56.53 96 ASP A C 1
ATOM 800 O O . ASP A 1 96 ? -17.624 -5.443 57.384 1.00 56.53 96 ASP A O 1
ATOM 804 N N . GLU A 1 97 ? -16.247 -5.747 55.653 1.00 53.66 97 GLU A N 1
ATOM 805 C CA . GLU A 1 97 ? -16.571 -7.174 55.484 1.00 53.66 97 GLU A CA 1
ATOM 806 C C . GLU A 1 97 ? -15.390 -8.104 55.839 1.00 53.66 97 GLU A C 1
ATOM 808 O O . GLU A 1 97 ? -14.268 -7.953 55.351 1.00 53.66 97 GLU A O 1
ATOM 813 N N . ILE A 1 98 ? -15.647 -9.101 56.695 1.00 55.78 98 ILE A N 1
ATOM 814 C CA . ILE A 1 98 ? -14.653 -10.084 57.156 1.00 55.78 98 ILE A CA 1
ATOM 815 C C . ILE A 1 98 ? -14.605 -11.254 56.165 1.00 55.78 98 ILE A C 1
ATOM 817 O O . ILE A 1 98 ? -15.532 -12.063 56.103 1.00 55.78 98 ILE A O 1
ATOM 821 N N . ILE A 1 99 ? -13.511 -11.379 55.408 1.00 55.50 99 ILE A N 1
ATOM 822 C CA . ILE A 1 99 ? -13.291 -12.516 54.501 1.00 55.50 99 ILE A CA 1
ATOM 823 C C . ILE A 1 99 ? -12.761 -13.718 55.292 1.00 55.50 99 ILE A C 1
ATOM 825 O O . ILE A 1 99 ? -11.622 -13.712 55.758 1.00 55.50 99 ILE A O 1
ATOM 829 N N . PHE A 1 100 ? -13.547 -14.791 55.372 1.00 50.97 100 PHE A N 1
ATOM 830 C CA . PHE A 1 100 ? -13.059 -16.096 55.821 1.00 50.97 100 PHE A CA 1
ATOM 831 C C . PHE A 1 100 ? -12.479 -16.870 54.631 1.00 50.97 100 PHE A C 1
ATOM 833 O O . PHE A 1 100 ? -13.215 -17.396 53.797 1.00 50.97 100 PHE A O 1
ATOM 840 N N . LYS A 1 101 ? -11.147 -16.947 54.543 1.00 54.97 101 LYS A N 1
ATOM 841 C CA . LYS A 1 101 ? -10.469 -17.933 53.692 1.00 54.97 101 LYS A CA 1
ATOM 842 C C . LYS A 1 101 ? -10.410 -19.255 54.450 1.00 54.97 101 LYS A C 1
ATOM 844 O O . LYS A 1 101 ? -9.680 -19.364 55.428 1.00 54.97 101 LYS A O 1
ATOM 849 N N . PHE A 1 102 ? -11.170 -20.242 53.994 1.00 56.22 102 PHE A N 1
ATOM 850 C CA . PHE A 1 102 ? -10.995 -21.619 54.438 1.00 56.22 102 PHE A CA 1
ATOM 851 C C . PHE A 1 102 ? -9.904 -22.253 53.578 1.00 56.22 102 PHE A C 1
ATOM 853 O O . PHE A 1 102 ? -10.069 -22.408 52.368 1.00 56.22 102 PHE A O 1
ATOM 860 N N . GLU A 1 103 ? -8.769 -22.556 54.197 1.00 48.88 103 GLU A N 1
ATOM 861 C CA . GLU A 1 103 ? -7.744 -23.405 53.601 1.00 48.88 103 GLU A CA 1
ATOM 862 C C . GLU A 1 103 ? -8.335 -24.820 53.520 1.00 48.88 103 GLU A C 1
ATOM 864 O O . GLU A 1 103 ? -8.851 -25.341 54.509 1.00 48.88 103 GLU A O 1
ATOM 869 N N . SER A 1 104 ? -8.395 -25.382 52.313 1.00 55.34 104 SER A N 1
ATOM 870 C CA . SER A 1 104 ? -8.708 -26.804 52.138 1.00 55.34 104 SER A CA 1
ATOM 871 C C . SER A 1 104 ? -7.379 -27.542 52.249 1.00 55.34 104 SER A C 1
ATOM 873 O O . SER A 1 104 ? -6.445 -27.111 51.574 1.00 55.34 104 SER A O 1
ATOM 875 N N . ASP A 1 105 ? -7.328 -28.563 53.110 1.00 50.75 105 ASP A N 1
ATOM 876 C CA . ASP A 1 105 ? -6.179 -29.456 53.380 1.00 50.75 105 ASP A CA 1
ATOM 877 C C . ASP A 1 105 ? -5.228 -29.695 52.190 1.00 50.75 105 ASP A C 1
ATOM 879 O O . ASP A 1 105 ? -5.719 -29.995 51.073 1.00 50.75 105 ASP A O 1
#

InterPro domains:
  IPR007060 Septum formation initiator FtsL/DivIC [PF04977] (26-102)